Protein AF-A0A7S2I5G0-F1 (afdb_monomer_lite)

pLDDT: mean 90.02, std 8.04, range [58.09, 98.12]

Foldseek 3Di:
DDAAEAEAQAPVVLVVVCVVCVVVVNNVRYHYDNAAEDPAKDKAKWFDFPQAPPDIGSCVVVVVVVCVVDDPVVVVNRRPTDIGIHIYHHPQVVCVVVVHDD

Organism: NCBI:txid156173

InterPro domains:
  IPR029063 S-adenosyl-L-methionine-dependent methyltransferase superfamily [G3DSA:3.40.50.150] (1-98)
  IPR029063 S-adenosyl-L-methionine-dependent methyltransferase superfamily [SSF53335] (3-60)

Structure (mmCIF, N/CA/C/O backbone):
data_AF-A0A7S2I5G0-F1
#
_entry.id   AF-A0A7S2I5G0-F1
#
loop_
_atom_site.group_PDB
_atom_site.id
_atom_site.type_symbol
_atom_site.label_atom_id
_atom_site.label_alt_id
_atom_site.label_comp_id
_atom_site.label_asym_id
_atom_site.label_entity_id
_atom_site.label_seq_id
_atom_site.pdbx_PDB_ins_code
_atom_site.Cartn_x
_atom_site.Cartn_y
_atom_site.Cartn_z
_atom_site.occupancy
_atom_site.B_iso_or_equiv
_atom_site.auth_seq_id
_atom_site.auth_comp_id
_atom_site.auth_asym_id
_atom_site.auth_atom_id
_atom_site.pdbx_PDB_model_num
ATOM 1 N N . CYS A 1 1 ? -7.774 -6.642 24.836 1.00 58.84 1 CYS A N 1
ATOM 2 C CA . CYS A 1 1 ? -8.192 -7.187 23.530 1.00 58.84 1 CYS A CA 1
ATOM 3 C C . CYS A 1 1 ? -7.214 -6.638 22.500 1.00 58.84 1 CYS A C 1
ATOM 5 O O . CYS A 1 1 ? -7.042 -5.426 22.478 1.00 58.84 1 CYS A O 1
ATOM 7 N N . SER A 1 2 ? -6.498 -7.487 21.764 1.00 76.62 2 SER A N 1
ATOM 8 C CA . SER A 1 2 ? -5.483 -7.039 20.798 1.00 76.62 2 SER A CA 1
ATOM 9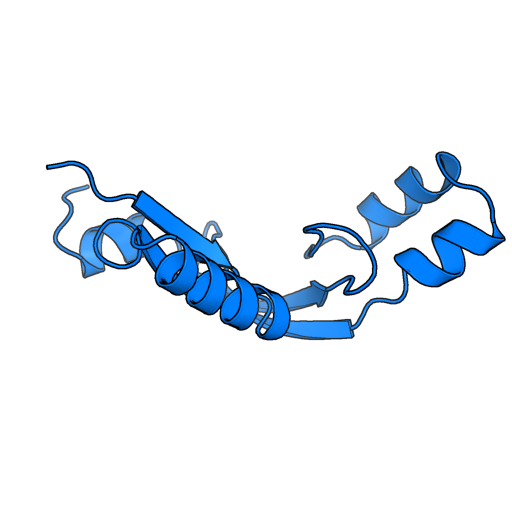 C C . SER A 1 2 ? -6.128 -6.890 19.421 1.00 76.62 2 SER A C 1
ATOM 11 O O . SER A 1 2 ? -6.824 -7.801 18.983 1.00 76.62 2 SER A O 1
ATOM 13 N N . GLN A 1 3 ? -5.910 -5.756 18.758 1.00 86.31 3 GLN A N 1
ATOM 14 C CA . GLN A 1 3 ? -6.436 -5.464 17.424 1.00 86.31 3 GLN A CA 1
ATOM 15 C C . GLN A 1 3 ? -5.294 -5.503 16.410 1.00 86.31 3 GLN A C 1
ATOM 17 O O . GLN A 1 3 ? -4.223 -4.955 16.668 1.00 86.31 3 GLN A O 1
ATOM 22 N N . ILE A 1 4 ? -5.507 -6.155 15.267 1.00 94.12 4 ILE A N 1
ATOM 23 C CA . ILE A 1 4 ? -4.514 -6.202 14.191 1.00 94.12 4 ILE A CA 1
ATOM 24 C C . ILE A 1 4 ? -4.792 -5.040 13.238 1.00 94.12 4 ILE A C 1
ATOM 26 O O . ILE A 1 4 ? -5.930 -4.833 12.821 1.00 94.12 4 ILE A O 1
ATOM 30 N N . MET A 1 5 ? -3.756 -4.285 12.879 1.00 95.44 5 MET A N 1
ATOM 31 C CA . MET A 1 5 ? -3.835 -3.213 11.887 1.00 95.44 5 MET A CA 1
ATOM 32 C C . MET A 1 5 ? -3.036 -3.615 10.652 1.00 95.44 5 MET A C 1
ATOM 34 O O . MET A 1 5 ? -1.877 -4.007 10.769 1.00 95.44 5 MET A O 1
ATOM 38 N N . SER A 1 6 ? -3.660 -3.530 9.482 1.00 96.12 6 SER A N 1
ATOM 39 C CA . SER A 1 6 ? -3.027 -3.818 8.197 1.00 96.12 6 SER A CA 1
ATOM 40 C C . SER A 1 6 ? -3.035 -2.556 7.344 1.00 96.12 6 SER A C 1
ATOM 42 O O . SER A 1 6 ? -4.070 -1.908 7.213 1.00 96.12 6 SER A O 1
ATOM 44 N N . PHE A 1 7 ? -1.877 -2.192 6.805 1.00 95.88 7 PHE A N 1
ATOM 45 C CA . PHE A 1 7 ? -1.675 -0.985 6.011 1.00 95.88 7 PHE A CA 1
ATOM 46 C C . PHE A 1 7 ? -1.349 -1.405 4.583 1.00 95.88 7 PHE A C 1
ATOM 48 O O . PHE A 1 7 ? -0.362 -2.106 4.369 1.00 95.88 7 PHE A O 1
ATOM 55 N N . GLU A 1 8 ? -2.178 -1.005 3.626 1.00 95.88 8 GLU A N 1
ATOM 56 C CA . GLU A 1 8 ? -1.995 -1.349 2.216 1.00 95.88 8 GLU A CA 1
ATOM 57 C C . GLU A 1 8 ? -2.391 -0.148 1.340 1.00 95.88 8 GLU A C 1
ATOM 59 O O . GLU A 1 8 ? -3.579 0.101 1.141 1.00 95.88 8 GLU A O 1
ATOM 64 N N . PRO A 1 9 ? -1.419 0.638 0.845 1.00 94.81 9 PRO A N 1
ATOM 65 C CA . PRO A 1 9 ? -1.687 1.844 0.067 1.00 94.81 9 PRO A CA 1
ATOM 66 C C . PRO A 1 9 ? -2.109 1.577 -1.385 1.00 94.81 9 PRO A C 1
ATOM 68 O O . PRO A 1 9 ? -2.642 2.485 -2.022 1.00 94.81 9 PRO A O 1
ATOM 71 N N . ALA A 1 10 ? -1.851 0.389 -1.948 1.00 93.00 10 ALA A N 1
ATOM 72 C CA . ALA A 1 10 ? -2.201 0.082 -3.332 1.00 93.00 10 ALA A CA 1
ATOM 73 C C . ALA A 1 10 ? -3.687 -0.301 -3.449 1.00 93.00 10 ALA A C 1
ATOM 75 O O . ALA A 1 10 ? -4.071 -1.346 -2.926 1.00 93.00 10 ALA A O 1
ATOM 76 N N . PRO A 1 11 ? -4.528 0.454 -4.192 1.00 92.38 11 PRO A N 1
ATOM 77 C CA . PRO A 1 11 ? -5.977 0.233 -4.209 1.00 92.38 11 PRO A CA 1
ATOM 78 C C . PRO A 1 11 ? -6.384 -1.189 -4.605 1.00 92.38 11 PRO A C 1
ATOM 80 O O . PRO A 1 11 ? -7.258 -1.780 -3.979 1.00 92.38 11 PRO A O 1
ATOM 83 N N . LEU A 1 12 ? -5.713 -1.770 -5.609 1.00 91.00 12 LEU A N 1
ATOM 84 C CA . LEU A 1 12 ? -6.004 -3.131 -6.063 1.00 91.00 12 LEU A CA 1
ATOM 85 C C . LEU A 1 12 ? -5.696 -4.168 -4.972 1.00 91.00 12 LEU A C 1
ATOM 87 O O . LEU A 1 12 ? -6.514 -5.047 -4.708 1.00 91.00 12 LEU A O 1
ATOM 91 N N . SER A 1 13 ? -4.531 -4.058 -4.328 1.00 92.06 13 SER A N 1
ATOM 92 C CA . SER A 1 13 ? -4.149 -4.940 -3.220 1.00 92.06 13 SER A CA 1
ATOM 93 C C . SER A 1 13 ? -5.041 -4.728 -1.998 1.00 92.06 13 SER A C 1
ATOM 95 O O . SER A 1 13 ? -5.407 -5.702 -1.348 1.00 92.06 13 SER A O 1
ATOM 97 N N . PHE A 1 14 ? -5.444 -3.487 -1.717 1.00 95.06 14 PHE A N 1
ATOM 98 C CA . PHE A 1 14 ? -6.335 -3.146 -0.613 1.00 95.06 14 PHE A CA 1
ATOM 99 C C . PHE A 1 14 ? -7.712 -3.794 -0.782 1.00 95.06 14 PHE A C 1
ATOM 101 O O . PHE A 1 14 ? -8.186 -4.476 0.123 1.00 95.06 14 PHE A O 1
ATOM 108 N N . SER A 1 15 ? -8.317 -3.692 -1.970 1.00 95.00 15 SER A N 1
ATOM 109 C CA . SER A 1 15 ? -9.596 -4.357 -2.251 1.00 95.00 15 SER A CA 1
ATOM 110 C C . SER A 1 15 ? -9.505 -5.883 -2.134 1.00 95.00 15 SER A C 1
ATOM 112 O O . SER A 1 15 ? -10.445 -6.532 -1.673 1.00 95.00 15 SER A O 1
ATOM 114 N N . LEU A 1 16 ? -8.371 -6.478 -2.525 1.00 94.44 16 LEU A N 1
ATOM 115 C CA . LEU A 1 16 ? -8.128 -7.910 -2.331 1.00 94.44 16 LEU A CA 1
ATOM 116 C C . LEU A 1 16 ? -7.965 -8.266 -0.850 1.00 94.44 16 LEU A C 1
ATOM 118 O O . LEU A 1 16 ? -8.500 -9.282 -0.415 1.00 94.44 16 LEU A O 1
ATOM 122 N N . LEU A 1 17 ? -7.261 -7.438 -0.075 1.00 95.38 17 LEU A N 1
ATOM 123 C CA . LEU A 1 17 ? -7.128 -7.594 1.371 1.00 95.38 17 LEU A CA 1
ATOM 124 C C . LEU A 1 17 ? -8.504 -7.581 2.044 1.00 95.38 17 LEU A C 1
ATOM 126 O O . LEU A 1 17 ? -8.819 -8.529 2.754 1.00 95.38 17 LEU A O 1
ATOM 130 N N . GLU A 1 18 ? -9.339 -6.572 1.789 1.00 97.25 18 GLU A N 1
ATOM 131 C CA . GLU A 1 18 ? -10.684 -6.477 2.375 1.00 97.25 18 GLU A CA 1
ATOM 132 C C . GLU A 1 18 ? -11.532 -7.709 2.060 1.00 97.25 18 GLU A C 1
ATOM 134 O O . GLU A 1 18 ? -12.107 -8.321 2.963 1.00 97.25 18 GLU A O 1
ATOM 139 N N . ARG A 1 19 ? -11.545 -8.131 0.791 1.00 97.62 19 ARG A N 1
ATOM 140 C CA . ARG A 1 19 ? -12.247 -9.348 0.380 1.00 97.62 19 ARG A CA 1
ATOM 141 C C . ARG A 1 19 ? -11.726 -10.577 1.123 1.00 97.62 19 ARG A C 1
ATOM 143 O O . ARG A 1 19 ? -12.525 -11.346 1.644 1.00 97.62 19 ARG A O 1
ATOM 150 N N . ASN A 1 20 ? -10.410 -10.749 1.209 1.00 96.94 20 ASN A N 1
ATOM 151 C CA . ASN A 1 20 ? -9.813 -11.890 1.898 1.00 96.94 20 ASN A CA 1
ATOM 152 C C . ASN A 1 20 ? -10.163 -11.895 3.394 1.00 96.94 20 ASN A C 1
ATOM 154 O O . ASN A 1 20 ? -10.453 -12.952 3.945 1.00 96.94 20 ASN A O 1
ATOM 158 N N . LEU A 1 21 ? -10.171 -10.737 4.059 1.00 97.25 21 LEU A N 1
ATOM 159 C CA . LEU A 1 21 ? -10.555 -10.639 5.471 1.00 97.25 21 LEU A CA 1
ATOM 160 C C . LEU A 1 21 ? -12.017 -11.050 5.699 1.00 97.25 21 LEU A C 1
ATOM 162 O O . LEU A 1 21 ? -12.310 -11.734 6.684 1.00 97.25 21 LEU A O 1
ATOM 166 N N . CYS A 1 22 ? -12.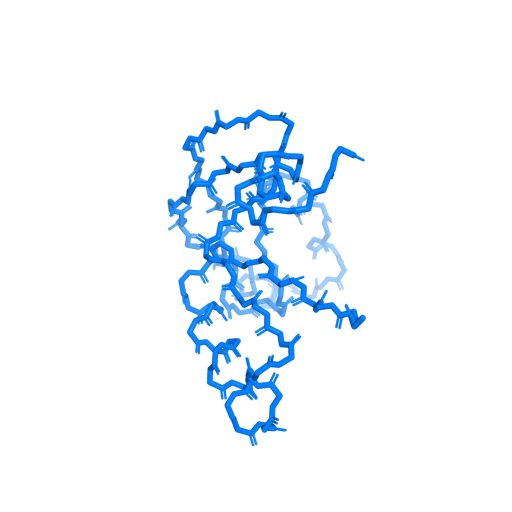913 -10.665 4.786 1.00 97.00 22 CYS A N 1
ATOM 167 C CA . CYS A 1 22 ? -14.315 -11.081 4.794 1.00 97.00 22 CYS A CA 1
ATOM 168 C C . CYS A 1 22 ? -14.462 -12.585 4.530 1.00 97.00 22 CYS A C 1
ATOM 170 O O . CYS A 1 22 ? -15.079 -13.282 5.334 1.00 97.00 22 CYS A O 1
ATOM 172 N N . ASP A 1 23 ? -13.844 -13.094 3.462 1.00 98.12 23 ASP A N 1
ATOM 173 C CA . ASP A 1 23 ? -13.929 -14.502 3.051 1.00 98.12 23 ASP A CA 1
ATOM 174 C C . ASP A 1 23 ? -13.373 -15.452 4.133 1.00 98.12 23 ASP A C 1
ATOM 176 O O . ASP A 1 23 ? -13.820 -16.591 4.252 1.00 98.12 23 ASP A O 1
ATOM 180 N N . GLN A 1 24 ? -12.419 -14.988 4.950 1.00 97.12 24 GLN A N 1
ATOM 181 C CA . GLN A 1 24 ? -11.844 -15.748 6.069 1.00 97.12 24 GLN A CA 1
ATOM 182 C C . GLN A 1 24 ? -12.547 -15.513 7.420 1.00 97.12 24 GLN A C 1
ATOM 184 O O . GLN A 1 24 ? -12.142 -16.097 8.425 1.00 97.12 24 GLN A O 1
ATOM 189 N N . GLY A 1 25 ? -13.575 -14.659 7.485 1.00 96.00 25 GLY A N 1
ATOM 190 C CA . GLY A 1 25 ? -14.322 -14.388 8.720 1.00 96.00 25 GLY A CA 1
ATOM 191 C C . GLY A 1 25 ? -13.516 -13.666 9.809 1.00 96.00 25 GLY A C 1
ATOM 192 O O . GLY A 1 25 ? -13.805 -13.815 10.995 1.00 96.00 25 GLY A O 1
ATOM 193 N N . VAL A 1 26 ? -12.487 -12.897 9.433 1.00 95.56 26 VAL A N 1
ATOM 194 C CA . VAL A 1 26 ? -11.596 -12.179 10.372 1.00 95.56 26 VAL A CA 1
ATOM 195 C C . VAL A 1 26 ? -11.693 -10.655 10.268 1.00 95.56 26 VAL A C 1
ATOM 197 O O . VAL A 1 26 ? -10.952 -9.951 10.957 1.00 95.56 26 VAL A O 1
ATOM 200 N N . ALA A 1 27 ? -12.616 -10.135 9.456 1.00 93.62 27 ALA A N 1
ATOM 201 C CA . ALA A 1 27 ? -12.816 -8.699 9.240 1.00 93.62 27 ALA A CA 1
ATOM 202 C C . ALA A 1 27 ? -13.066 -7.899 10.536 1.00 93.62 27 ALA A C 1
ATOM 204 O O . ALA A 1 27 ? -12.669 -6.745 10.632 1.00 93.62 27 ALA A O 1
ATOM 205 N N . GLU A 1 28 ? -13.642 -8.511 11.575 1.00 92.50 28 GLU A N 1
ATOM 206 C CA . GLU A 1 28 ? -13.858 -7.844 12.872 1.00 92.50 28 GLU A CA 1
ATOM 207 C C . GLU A 1 28 ? -12.580 -7.718 13.722 1.00 92.50 28 GLU A C 1
ATOM 209 O O . GLU A 1 28 ? -12.514 -6.907 14.645 1.00 92.50 28 GLU A O 1
ATOM 214 N N . ARG A 1 29 ? -11.548 -8.525 13.437 1.00 93.00 29 ARG A N 1
ATOM 215 C CA . ARG A 1 29 ? -10.287 -8.562 14.203 1.00 93.00 29 ARG A CA 1
ATOM 216 C C . ARG A 1 29 ? -9.164 -7.761 13.553 1.00 93.00 29 ARG A C 1
ATOM 218 O O . ARG A 1 29 ? -8.199 -7.399 14.234 1.00 93.00 29 ARG A O 1
ATOM 225 N N . VAL A 1 30 ? -9.274 -7.518 12.248 1.00 95.50 30 VAL A N 1
ATOM 226 C CA . VAL A 1 30 ? -8.264 -6.839 11.438 1.00 95.50 30 VAL A CA 1
ATOM 227 C C . VAL A 1 30 ? -8.847 -5.553 10.886 1.00 95.50 30 VAL A C 1
ATOM 229 O O . VAL A 1 30 ? -9.835 -5.578 10.164 1.00 95.50 30 VAL A O 1
ATOM 232 N N . VAL A 1 31 ? -8.188 -4.432 11.157 1.00 94.88 31 VAL A N 1
ATOM 233 C CA . VAL A 1 31 ? -8.537 -3.168 10.519 1.00 94.88 31 VAL A CA 1
ATOM 234 C C . VAL A 1 31 ? -7.583 -2.882 9.377 1.00 94.88 31 VAL A C 1
ATOM 236 O O . VAL A 1 31 ? -6.413 -2.572 9.609 1.00 94.88 31 VAL A O 1
ATOM 239 N N . ALA A 1 32 ? -8.103 -2.966 8.157 1.00 96.62 32 ALA A N 1
ATOM 240 C CA . ALA A 1 32 ? -7.401 -2.552 6.954 1.00 96.62 32 ALA A CA 1
ATOM 241 C C . ALA A 1 32 ? -7.442 -1.019 6.813 1.00 96.62 32 ALA A C 1
ATOM 243 O O . ALA A 1 32 ? -8.478 -0.388 7.024 1.00 96.62 32 ALA A O 1
ATOM 244 N N . LEU A 1 33 ? -6.301 -0.415 6.486 1.00 97.00 33 LEU A N 1
ATOM 245 C CA . LEU A 1 33 ? -6.130 1.017 6.262 1.00 97.00 33 LEU A CA 1
ATOM 246 C C . LEU A 1 33 ? -5.481 1.267 4.887 1.00 97.00 33 LEU A C 1
ATOM 248 O O . LEU A 1 33 ? -4.379 0.760 4.655 1.00 97.00 33 LEU A O 1
ATOM 252 N N . PRO A 1 34 ? -6.112 2.057 3.994 1.00 96.44 34 PRO A N 1
ATOM 253 C CA . PRO A 1 34 ? -5.620 2.298 2.637 1.00 96.44 34 PRO A CA 1
ATOM 254 C C . PRO A 1 34 ? -4.567 3.418 2.604 1.00 96.44 34 PRO A C 1
ATOM 256 O O . PRO A 1 34 ? -4.735 4.435 1.933 1.00 96.44 34 PRO A O 1
ATOM 259 N N . LEU A 1 35 ? -3.504 3.277 3.397 1.00 96.31 35 LEU A N 1
ATOM 260 C CA . LEU A 1 35 ? -2.437 4.271 3.529 1.00 96.31 35 LEU A CA 1
ATOM 261 C C . LEU A 1 35 ? -1.078 3.605 3.734 1.00 96.31 35 LEU A C 1
ATOM 263 O O . LEU A 1 35 ? -0.992 2.462 4.185 1.00 96.31 35 LEU A O 1
ATOM 267 N N . ALA A 1 36 ? -0.014 4.340 3.427 1.00 95.38 36 ALA A N 1
ATOM 268 C CA . ALA A 1 36 ? 1.358 3.945 3.716 1.00 95.38 36 ALA A CA 1
ATOM 269 C C . ALA A 1 36 ? 1.814 4.503 5.072 1.00 95.38 36 ALA A C 1
ATOM 271 O O . ALA A 1 36 ? 1.318 5.528 5.540 1.00 95.38 36 ALA A O 1
ATOM 272 N N . LEU A 1 37 ? 2.801 3.854 5.690 1.00 95.44 37 LEU A N 1
ATOM 273 C CA . LEU A 1 37 ? 3.445 4.367 6.897 1.00 95.44 37 LEU A CA 1
ATOM 274 C C . LEU A 1 37 ? 4.759 5.070 6.562 1.00 95.44 37 LEU A C 1
ATOM 276 O O . LEU A 1 37 ? 5.555 4.575 5.767 1.00 95.44 37 LEU A O 1
ATOM 280 N N . GLY A 1 38 ? 4.998 6.204 7.213 1.00 94.81 38 GLY A N 1
ATOM 281 C CA . GLY A 1 38 ? 6.227 6.978 7.081 1.00 94.81 38 GLY A CA 1
ATOM 282 C C . GLY A 1 38 ? 6.534 7.801 8.327 1.00 94.81 38 GLY A C 1
ATOM 283 O O . GLY A 1 38 ? 5.799 7.784 9.312 1.00 94.81 38 GLY A O 1
ATOM 284 N N . GLN A 1 39 ? 7.651 8.525 8.305 1.00 94.81 39 GLN A N 1
ATOM 285 C CA . GLN A 1 39 ? 8.070 9.350 9.442 1.00 94.81 39 GLN A CA 1
ATOM 286 C C . GLN A 1 39 ? 7.189 10.598 9.622 1.00 94.81 39 GLN A C 1
ATOM 288 O O . GLN A 1 39 ? 6.969 11.040 10.749 1.00 94.81 39 GLN A O 1
ATOM 293 N N . ALA A 1 40 ? 6.677 11.153 8.524 1.00 93.00 40 ALA A N 1
ATOM 294 C CA . ALA A 1 40 ? 5.841 12.345 8.506 1.00 93.00 40 ALA A CA 1
ATOM 295 C C . ALA A 1 40 ? 4.688 12.171 7.515 1.00 93.00 40 ALA A C 1
ATOM 297 O O . ALA A 1 40 ? 4.798 11.398 6.561 1.00 93.00 40 ALA A O 1
ATOM 298 N N . ALA A 1 41 ? 3.598 12.901 7.751 1.00 96.38 41 ALA A N 1
ATOM 299 C CA . ALA A 1 41 ? 2.447 12.885 6.866 1.00 96.38 41 ALA A CA 1
ATOM 300 C C . ALA A 1 41 ? 2.792 13.538 5.522 1.00 96.38 41 ALA A C 1
ATOM 302 O O . ALA A 1 41 ? 3.326 14.651 5.485 1.00 96.38 41 ALA A O 1
ATOM 303 N N . CYS A 1 42 ? 2.488 12.857 4.421 1.00 96.88 42 CYS A N 1
ATOM 304 C CA . CYS A 1 42 ? 2.655 13.406 3.080 1.00 96.88 42 CYS A CA 1
ATOM 305 C C . CYS A 1 42 ? 1.774 12.687 2.054 1.00 96.88 42 CYS A C 1
ATOM 307 O O . CYS A 1 42 ? 1.223 11.616 2.306 1.00 96.88 42 CYS A O 1
ATOM 309 N N . ALA A 1 43 ? 1.652 13.287 0.872 1.00 96.81 43 ALA A N 1
ATOM 310 C CA . ALA A 1 43 ? 1.209 12.576 -0.317 1.00 96.81 43 ALA A CA 1
ATOM 311 C C . ALA A 1 43 ? 2.435 11.978 -1.013 1.00 96.81 43 ALA A C 1
ATOM 313 O O . ALA A 1 43 ? 3.456 12.654 -1.161 1.00 96.81 43 ALA A O 1
ATOM 314 N N . ALA A 1 44 ? 2.327 10.731 -1.459 1.00 95.62 44 ALA A N 1
ATOM 315 C CA . ALA A 1 44 ? 3.401 10.045 -2.159 1.00 95.62 44 ALA A CA 1
ATOM 316 C C . ALA A 1 44 ? 2.883 9.316 -3.401 1.00 95.62 44 ALA A C 1
ATOM 318 O O . ALA A 1 44 ? 1.683 9.079 -3.559 1.00 95.62 44 ALA A O 1
ATOM 319 N N . THR A 1 45 ? 3.812 8.968 -4.291 1.00 95.81 45 THR A N 1
ATOM 320 C CA . THR A 1 45 ? 3.540 8.097 -5.435 1.00 95.81 45 THR A CA 1
ATOM 321 C C . THR A 1 45 ? 4.413 6.857 -5.327 1.00 95.81 45 THR A C 1
ATOM 323 O O . THR A 1 45 ? 5.635 6.949 -5.390 1.00 95.81 45 THR A O 1
ATOM 326 N N . LEU A 1 46 ? 3.779 5.704 -5.150 1.00 93.31 46 LEU A N 1
ATOM 327 C CA . LEU A 1 46 ? 4.425 4.399 -5.095 1.00 93.31 46 LEU A CA 1
ATOM 328 C C . LEU A 1 46 ? 4.494 3.782 -6.491 1.00 93.31 46 LEU A C 1
ATOM 330 O O . LEU A 1 46 ? 3.574 3.926 -7.296 1.00 93.31 46 LEU A O 1
ATOM 334 N N . SER A 1 47 ? 5.548 3.011 -6.742 1.00 93.75 47 SER A N 1
ATOM 335 C CA . SER A 1 47 ? 5.580 2.043 -7.837 1.00 93.75 47 SER A CA 1
ATOM 336 C C . SER A 1 47 ? 4.923 0.749 -7.368 1.00 93.75 47 SER A C 1
ATOM 338 O O . SER A 1 47 ? 5.492 0.051 -6.530 1.00 93.75 47 SER A O 1
ATOM 340 N N . TYR A 1 48 ? 3.736 0.431 -7.886 1.00 92.19 48 TYR A N 1
ATOM 341 C CA . TYR A 1 48 ? 3.014 -0.808 -7.596 1.00 92.19 48 TYR A CA 1
ATOM 342 C C . TYR A 1 48 ? 3.237 -1.842 -8.697 1.00 92.19 48 TYR A C 1
ATOM 344 O O . TYR A 1 48 ? 3.030 -1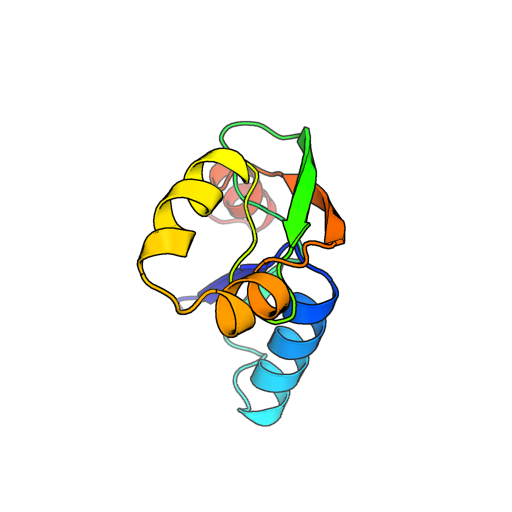.548 -9.871 1.00 92.19 48 TYR A O 1
ATOM 352 N N . TYR A 1 49 ? 3.623 -3.062 -8.329 1.00 90.69 49 TYR A N 1
ATOM 353 C CA . TYR A 1 49 ? 3.925 -4.133 -9.275 1.00 90.69 49 TYR A CA 1
ATOM 354 C C . TYR A 1 49 ? 2.823 -5.205 -9.242 1.00 90.69 49 TYR A C 1
ATOM 356 O O . TYR A 1 49 ? 2.952 -6.185 -8.511 1.00 90.69 49 TYR A O 1
ATOM 364 N N . PRO A 1 50 ? 1.747 -5.089 -10.044 1.00 87.88 50 PRO A N 1
ATOM 365 C CA . PRO A 1 50 ? 0.585 -5.988 -9.973 1.00 87.88 50 PRO A CA 1
ATOM 366 C C . PRO A 1 50 ? 0.905 -7.454 -10.294 1.00 87.88 50 PRO A C 1
ATOM 368 O O . PRO A 1 50 ? 0.160 -8.361 -9.931 1.00 87.88 50 PRO A O 1
ATOM 371 N N . HIS A 1 51 ? 2.005 -7.706 -11.002 1.00 88.00 51 HIS A N 1
ATOM 372 C CA . HIS A 1 51 ? 2.451 -9.052 -11.368 1.00 88.00 51 HIS A CA 1
ATOM 373 C C . HIS A 1 51 ? 3.550 -9.592 -10.451 1.00 88.00 51 HIS A C 1
ATOM 375 O O . HIS A 1 51 ? 4.053 -10.695 -10.679 1.00 88.00 51 HIS A O 1
ATOM 381 N N . MET A 1 52 ? 3.926 -8.830 -9.425 1.00 84.75 52 MET A N 1
ATOM 382 C CA . MET A 1 52 ? 4.894 -9.231 -8.421 1.00 84.75 52 MET A CA 1
ATOM 383 C C . MET A 1 52 ? 4.176 -9.388 -7.075 1.00 84.75 52 MET A C 1
ATOM 385 O O . MET A 1 52 ? 3.516 -8.453 -6.628 1.00 84.75 52 MET A O 1
ATOM 389 N N . PRO A 1 53 ? 4.286 -10.544 -6.402 1.00 73.62 53 PRO A N 1
ATOM 390 C CA . PRO A 1 53 ? 3.578 -10.772 -5.145 1.00 73.62 53 PRO A CA 1
ATOM 391 C C . PRO A 1 53 ? 3.919 -9.707 -4.098 1.00 73.62 53 PRO A C 1
ATOM 393 O O . PRO A 1 53 ? 5.085 -9.579 -3.740 1.00 73.62 53 PRO A O 1
ATOM 396 N N . GLY A 1 54 ? 2.922 -8.952 -3.625 1.00 65.88 54 GLY A N 1
ATOM 397 C CA . GLY A 1 54 ? 3.039 -8.061 -2.463 1.00 65.88 54 GLY A CA 1
ATOM 398 C C . GLY A 1 54 ? 4.107 -6.967 -2.564 1.00 65.88 54 GLY A C 1
ATOM 399 O O . GLY A 1 54 ? 4.714 -6.630 -1.555 1.00 65.88 54 GLY A O 1
ATOM 400 N N . ASN A 1 55 ? 4.394 -6.450 -3.763 1.00 79.69 55 ASN A N 1
ATOM 401 C CA . ASN A 1 55 ? 5.461 -5.472 -3.947 1.00 79.69 55 ASN A CA 1
ATOM 402 C C . ASN A 1 55 ? 4.932 -4.123 -4.449 1.00 79.69 55 ASN A C 1
ATOM 404 O O . ASN A 1 55 ? 4.510 -3.976 -5.596 1.00 79.69 55 ASN A O 1
ATOM 408 N N . SER A 1 56 ? 5.043 -3.119 -3.587 1.00 85.88 56 SER A N 1
ATOM 409 C CA . SER A 1 56 ? 5.034 -1.700 -3.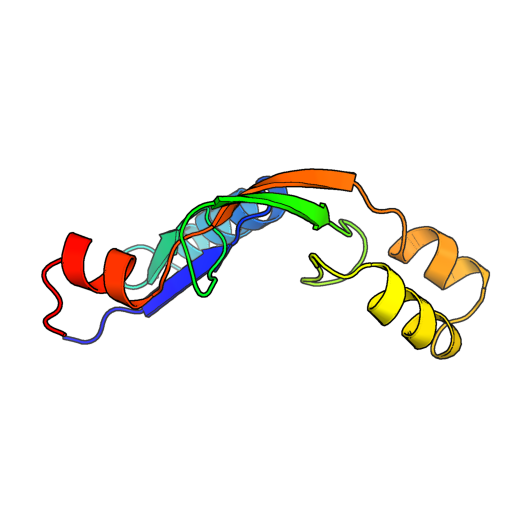938 1.00 85.88 56 SER A CA 1
ATOM 410 C C . SER A 1 56 ? 6.193 -1.004 -3.231 1.00 85.88 56 SER A C 1
ATOM 412 O O . SER A 1 56 ? 6.540 -1.396 -2.120 1.00 85.88 56 SER A O 1
ATOM 414 N N . THR A 1 57 ? 6.804 0.009 -3.844 1.00 88.50 57 THR A N 1
ATOM 415 C CA . THR A 1 57 ? 7.919 0.745 -3.221 1.00 88.50 57 THR A CA 1
ATOM 416 C C . THR A 1 57 ? 7.940 2.219 -3.619 1.00 88.50 57 THR A C 1
ATOM 418 O O . THR A 1 57 ? 7.472 2.577 -4.702 1.00 88.50 57 THR A O 1
ATOM 421 N N . LEU A 1 58 ? 8.504 3.061 -2.747 1.00 88.50 58 LEU A N 1
ATOM 422 C CA . LEU A 1 58 ? 8.909 4.438 -3.063 1.00 88.50 58 LEU A CA 1
ATOM 423 C C . LEU A 1 58 ? 10.276 4.501 -3.765 1.00 88.50 58 LEU A C 1
ATOM 425 O O . LEU A 1 58 ? 10.598 5.530 -4.345 1.00 88.50 58 LEU A O 1
ATOM 429 N N . TYR A 1 59 ? 11.037 3.404 -3.739 1.00 88.06 59 TYR A N 1
ATOM 430 C CA . TYR A 1 59 ? 12.417 3.298 -4.223 1.00 88.06 59 TYR A CA 1
ATOM 431 C C . TYR A 1 59 ? 12.517 2.232 -5.332 1.00 88.06 59 TYR A C 1
ATOM 433 O O . TYR A 1 59 ? 13.016 1.122 -5.111 1.00 88.06 59 TYR A O 1
ATOM 441 N N . PRO A 1 60 ? 11.934 2.472 -6.523 1.00 87.12 60 PRO A N 1
ATOM 442 C CA . PRO A 1 60 ? 11.955 1.505 -7.624 1.00 87.12 60 PRO A CA 1
ATOM 443 C C . PRO A 1 60 ? 13.372 1.177 -8.117 1.00 87.12 60 PRO A C 1
ATOM 445 O O . PRO A 1 60 ? 13.605 0.081 -8.621 1.00 87.12 60 PRO A O 1
ATOM 448 N N . GLU A 1 61 ? 14.326 2.087 -7.958 1.00 86.75 61 GLU A N 1
ATOM 449 C CA . GLU A 1 61 ? 15.730 1.897 -8.312 1.00 86.75 61 GLU A CA 1
ATOM 450 C C . GLU A 1 61 ? 16.409 0.799 -7.489 1.00 86.75 61 GLU A C 1
ATOM 452 O O . GLU A 1 61 ? 17.150 -0.006 -8.052 1.00 86.75 61 GLU A O 1
ATOM 457 N N . GLU A 1 62 ? 16.093 0.694 -6.197 1.00 84.25 62 GLU A N 1
ATOM 458 C CA . GLU A 1 62 ? 16.608 -0.371 -5.329 1.00 84.25 62 GLU A CA 1
ATOM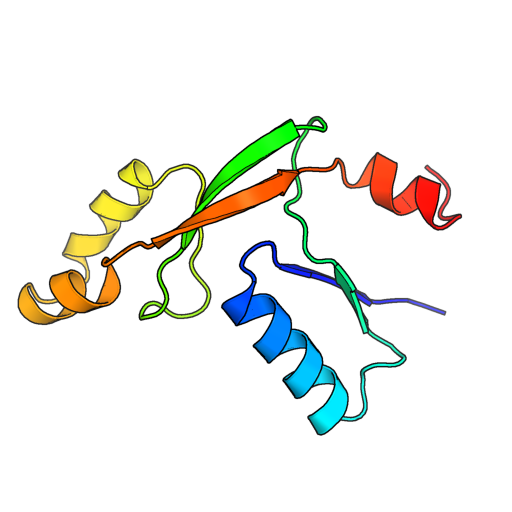 459 C C . GLU A 1 62 ? 16.087 -1.739 -5.794 1.00 84.25 62 GLU A C 1
ATOM 461 O O . GLU A 1 62 ? 16.834 -2.712 -5.891 1.00 84.25 62 GLU A O 1
ATOM 466 N N . LYS A 1 63 ? 14.817 -1.783 -6.214 1.00 77.38 63 LYS A N 1
ATOM 467 C CA . LYS A 1 63 ? 14.157 -2.964 -6.791 1.00 77.38 63 LYS A CA 1
ATOM 468 C C . LYS A 1 63 ? 14.800 -3.440 -8.094 1.00 77.38 63 LYS A C 1
ATOM 470 O O . LYS A 1 63 ? 14.770 -4.634 -8.387 1.00 77.38 63 LYS A O 1
ATOM 475 N N . LEU A 1 64 ? 15.359 -2.540 -8.904 1.00 78.00 64 LEU A N 1
ATOM 476 C CA . LEU A 1 64 ? 15.953 -2.914 -10.191 1.00 78.00 64 LEU A CA 1
ATOM 477 C C . LEU A 1 64 ? 17.201 -3.788 -10.031 1.00 78.00 64 LEU A C 1
ATOM 479 O O . LEU A 1 64 ? 17.498 -4.554 -10.948 1.00 78.00 64 LEU A O 1
ATOM 483 N N . ALA A 1 65 ? 17.908 -3.718 -8.900 1.00 79.50 65 ALA A N 1
ATOM 484 C CA . ALA A 1 65 ? 19.044 -4.597 -8.625 1.00 79.50 65 ALA A CA 1
ATOM 485 C C . ALA A 1 65 ? 18.608 -6.071 -8.491 1.00 79.50 65 ALA A C 1
ATOM 487 O O . ALA A 1 65 ? 19.280 -6.968 -9.006 1.00 79.50 65 ALA A O 1
ATOM 488 N N . ASP A 1 66 ? 17.426 -6.315 -7.915 1.00 78.88 66 ASP A N 1
ATOM 489 C CA . ASP A 1 66 ? 16.881 -7.660 -7.682 1.00 78.88 66 ASP A CA 1
ATOM 490 C C . ASP A 1 66 ? 16.524 -8.407 -8.976 1.00 78.88 66 ASP A C 1
ATOM 492 O O . ASP A 1 66 ? 16.361 -9.631 -8.973 1.00 78.88 66 ASP A O 1
ATOM 496 N N . ARG A 1 67 ? 16.409 -7.707 -10.115 1.00 78.38 67 ARG A N 1
ATOM 497 C CA . ARG A 1 67 ? 16.022 -8.321 -11.400 1.00 78.38 67 ARG A CA 1
ATOM 498 C C . ARG A 1 67 ? 16.980 -9.428 -11.842 1.00 78.38 67 ARG A C 1
ATOM 500 O O . ARG A 1 67 ? 16.567 -10.333 -12.561 1.00 78.38 67 ARG A O 1
ATOM 507 N N . LEU A 1 68 ? 18.239 -9.369 -11.398 1.00 81.44 68 LEU A N 1
ATOM 508 C CA . LEU A 1 68 ? 19.272 -10.356 -11.724 1.00 81.44 68 LEU A CA 1
ATOM 509 C C . LEU A 1 68 ? 18.956 -11.753 -11.165 1.00 81.44 68 LEU A C 1
ATOM 511 O O . LEU A 1 68 ? 19.484 -12.739 -11.669 1.00 81.44 68 LEU A O 1
ATOM 515 N N . ALA A 1 69 ? 18.062 -11.858 -10.176 1.00 85.19 69 ALA A N 1
ATOM 516 C CA . ALA A 1 69 ? 17.592 -13.137 -9.646 1.00 85.19 69 ALA A CA 1
ATOM 517 C C . ALA A 1 69 ? 16.587 -13.859 -10.571 1.00 85.19 69 ALA A C 1
ATOM 519 O O . ALA A 1 69 ? 16.190 -14.994 -10.297 1.00 85.19 69 ALA A O 1
ATOM 520 N N . PHE A 1 70 ? 16.149 -13.224 -11.663 1.00 83.75 70 PHE A N 1
ATOM 521 C CA . PHE A 1 70 ? 15.119 -13.739 -12.561 1.00 83.75 70 PHE A CA 1
ATOM 522 C C . PHE A 1 70 ? 15.627 -13.874 -14.000 1.00 83.75 70 PHE A C 1
ATOM 524 O O . PHE A 1 70 ? 16.496 -13.136 -14.459 1.00 83.75 70 PHE A O 1
ATOM 531 N N . ARG A 1 71 ? 15.016 -14.792 -14.760 1.00 87.62 71 ARG A N 1
ATOM 532 C CA . ARG A 1 71 ? 15.181 -14.831 -16.220 1.00 87.62 71 ARG A CA 1
ATOM 533 C C . ARG A 1 71 ? 14.659 -13.541 -16.863 1.00 87.62 71 ARG A C 1
ATOM 535 O O . ARG A 1 71 ? 13.695 -12.957 -16.366 1.00 87.62 71 ARG A O 1
ATOM 542 N N . ALA A 1 72 ? 15.260 -13.156 -17.992 1.00 84.62 72 ALA A N 1
ATOM 543 C CA . ALA A 1 72 ? 14.965 -11.915 -18.711 1.00 84.62 72 ALA A CA 1
ATOM 544 C C . ALA A 1 72 ? 13.466 -11.719 -19.019 1.00 84.62 72 ALA A C 1
ATOM 546 O O . ALA A 1 72 ? 12.857 -10.729 -18.623 1.00 84.62 72 ALA A O 1
ATOM 547 N N . ASP A 1 73 ? 12.854 -12.731 -19.630 1.00 86.31 73 ASP A N 1
ATOM 548 C CA . ASP A 1 73 ? 11.431 -12.778 -19.983 1.00 86.31 73 ASP A CA 1
ATOM 549 C C . ASP A 1 73 ? 10.497 -12.664 -18.769 1.00 86.31 73 ASP A C 1
ATOM 551 O O . ASP A 1 73 ? 9.409 -12.085 -18.830 1.00 86.31 73 ASP A O 1
ATOM 555 N N . ARG A 1 74 ? 10.923 -13.223 -17.636 1.00 85.88 74 ARG A N 1
ATOM 556 C CA . ARG A 1 74 ? 10.133 -13.248 -16.410 1.00 85.88 74 ARG A CA 1
ATOM 557 C C . ARG A 1 74 ? 10.119 -11.888 -15.718 1.00 85.88 74 ARG A C 1
ATOM 559 O O . ARG A 1 74 ? 9.054 -11.453 -15.275 1.00 85.88 74 ARG A O 1
ATOM 566 N N . TRP A 1 75 ? 11.263 -11.212 -15.617 1.00 84.62 75 TRP A N 1
ATOM 567 C CA . TRP A 1 75 ? 11.313 -9.928 -14.917 1.00 84.62 75 TRP A CA 1
ATOM 568 C C . TRP A 1 75 ? 10.650 -8.808 -15.725 1.00 84.62 75 TRP A C 1
ATOM 570 O O . TRP A 1 75 ? 9.946 -8.001 -15.126 1.00 84.62 75 TRP A O 1
ATOM 580 N N . GLU A 1 76 ? 10.738 -8.807 -17.062 1.00 84.00 76 GLU A N 1
ATOM 581 C CA . GLU A 1 76 ? 10.016 -7.833 -17.900 1.00 84.00 76 GLU A CA 1
ATOM 582 C C . GLU A 1 76 ? 8.508 -7.833 -17.641 1.00 84.00 76 GLU A C 1
ATOM 584 O O . GLU A 1 76 ? 7.861 -6.793 -17.723 1.00 84.00 76 GLU A O 1
ATOM 589 N N . LYS A 1 77 ? 7.924 -8.992 -17.319 1.00 85.50 77 LYS A N 1
ATOM 590 C CA . LYS A 1 77 ? 6.510 -9.091 -16.945 1.00 85.50 77 LYS A CA 1
ATOM 591 C C . LYS A 1 77 ? 6.265 -8.654 -15.500 1.00 85.50 77 LYS A C 1
ATOM 593 O O . LYS A 1 77 ? 5.287 -7.960 -15.237 1.00 85.50 77 LYS A O 1
ATOM 598 N N . MET A 1 78 ? 7.120 -9.076 -14.569 1.00 86.44 78 MET A N 1
ATOM 599 C CA . MET A 1 78 ? 6.936 -8.832 -13.133 1.00 86.44 78 MET A CA 1
ATOM 600 C C . MET A 1 78 ? 7.181 -7.372 -12.728 1.00 86.44 78 MET A C 1
ATOM 602 O O . MET A 1 78 ? 6.500 -6.875 -11.838 1.00 86.44 78 MET A O 1
ATOM 606 N N . PHE A 1 79 ? 8.114 -6.680 -13.385 1.00 86.75 79 PHE A N 1
ATOM 607 C CA . PHE A 1 79 ? 8.529 -5.313 -13.047 1.00 86.75 79 PHE A CA 1
ATOM 608 C C . PHE A 1 79 ? 7.755 -4.222 -13.811 1.00 86.75 79 PHE A C 1
ATOM 610 O O . PHE A 1 79 ? 8.140 -3.054 -13.784 1.00 86.75 79 PHE A O 1
ATOM 617 N N . LYS A 1 80 ? 6.637 -4.567 -14.468 1.00 88.50 80 LYS A N 1
ATOM 618 C CA . LYS A 1 80 ? 5.708 -3.573 -15.031 1.00 88.50 80 LYS A CA 1
ATOM 619 C C . LYS A 1 80 ? 4.973 -2.860 -13.903 1.00 88.50 80 LYS A C 1
ATOM 621 O O . LYS A 1 80 ? 3.940 -3.339 -13.442 1.00 88.50 80 LYS A O 1
ATOM 626 N N . ALA A 1 81 ? 5.540 -1.747 -13.452 1.00 91.12 81 ALA A N 1
ATOM 627 C CA . ALA A 1 81 ? 4.958 -0.923 -12.407 1.00 91.12 81 ALA A CA 1
ATOM 628 C C . ALA A 1 81 ? 3.794 -0.069 -12.927 1.00 91.12 81 ALA A C 1
ATOM 630 O O . ALA A 1 81 ? 3.784 0.373 -14.076 1.00 91.12 81 ALA A O 1
ATOM 631 N N . VAL A 1 82 ? 2.853 0.215 -12.034 1.00 92.25 82 VAL A N 1
ATOM 632 C CA . VAL A 1 82 ? 1.809 1.228 -12.187 1.00 92.25 82 VAL A CA 1
ATOM 633 C C . VAL A 1 82 ? 2.008 2.262 -11.074 1.00 92.25 82 VAL A C 1
ATOM 635 O O . VAL A 1 82 ? 2.210 1.860 -9.923 1.00 92.25 82 VAL A O 1
ATOM 638 N N . PRO A 1 83 ? 1.980 3.574 -11.370 1.00 94.69 83 PRO A N 1
ATOM 639 C CA . PRO A 1 83 ? 2.041 4.589 -10.328 1.00 94.69 83 PRO A CA 1
ATOM 640 C C . PRO A 1 83 ? 0.759 4.557 -9.492 1.00 94.69 83 PRO A C 1
ATOM 642 O O . PRO A 1 83 ? -0.349 4.523 -10.028 1.00 94.69 83 PRO A O 1
ATOM 645 N N . VAL A 1 84 ? 0.911 4.592 -8.173 1.00 94.44 84 VAL A N 1
ATOM 646 C CA . VAL A 1 84 ? -0.194 4.679 -7.217 1.00 94.44 84 VAL A CA 1
ATOM 647 C C . VAL A 1 84 ? 0.012 5.904 -6.347 1.00 94.44 84 VAL A C 1
ATOM 649 O O . VAL A 1 84 ? 1.017 6.001 -5.648 1.00 94.44 84 VAL A O 1
ATOM 652 N N . HIS A 1 85 ? -0.955 6.815 -6.355 1.00 95.88 85 HIS A N 1
ATOM 653 C CA . HIS A 1 85 ? -0.998 7.915 -5.399 1.00 95.88 85 HIS A CA 1
ATOM 654 C C . HIS A 1 85 ? -1.584 7.427 -4.077 1.00 95.88 85 HIS A C 1
ATOM 656 O O . HIS A 1 85 ? -2.644 6.802 -4.063 1.00 95.88 85 HIS A O 1
ATOM 662 N N . CYS A 1 86 ? -0.909 7.726 -2.973 1.00 95.31 86 CYS A N 1
ATOM 663 C CA . CYS A 1 86 ? -1.356 7.339 -1.642 1.00 95.31 86 CYS A CA 1
ATOM 664 C C . CYS A 1 86 ? -1.068 8.431 -0.611 1.00 95.31 86 CYS A C 1
ATOM 666 O O . CYS A 1 86 ? -0.161 9.254 -0.777 1.00 95.31 86 CYS A O 1
ATOM 668 N N . SER A 1 87 ? -1.816 8.395 0.489 1.00 96.62 87 SER A N 1
ATOM 669 C CA . SER A 1 87 ? -1.445 9.099 1.710 1.00 96.62 87 SER A CA 1
ATOM 670 C C . SER A 1 87 ? -0.405 8.295 2.486 1.00 96.62 87 SER A C 1
ATOM 672 O O . SER A 1 87 ? -0.424 7.060 2.513 1.00 96.62 87 SER A O 1
ATOM 674 N N . VAL A 1 88 ? 0.510 9.016 3.118 1.00 97.12 88 VAL A N 1
ATOM 675 C CA . VAL A 1 88 ? 1.478 8.497 4.077 1.00 97.12 88 VAL A CA 1
ATOM 676 C C . VAL A 1 88 ? 1.150 9.113 5.426 1.00 97.12 88 VAL A C 1
ATOM 678 O O . VAL A 1 88 ? 0.967 10.325 5.507 1.00 97.12 88 VAL A O 1
ATOM 681 N N . GLU A 1 89 ? 1.107 8.300 6.475 1.00 97.81 89 GLU A N 1
ATOM 682 C CA . GLU A 1 89 ? 0.915 8.758 7.850 1.00 97.81 89 GLU A CA 1
ATOM 683 C C . GLU A 1 89 ? 1.974 8.178 8.783 1.00 97.81 89 GLU A C 1
ATOM 685 O O . GLU A 1 89 ? 2.569 7.132 8.520 1.00 97.81 89 GLU A O 1
ATOM 690 N N . SER A 1 90 ? 2.189 8.836 9.921 1.00 96.62 90 SER A N 1
ATOM 691 C CA . SER A 1 90 ? 3.011 8.248 10.983 1.00 96.62 90 SER A CA 1
ATOM 692 C C . SER A 1 90 ? 2.215 7.235 11.799 1.00 96.62 90 SER A C 1
ATOM 694 O O . SER A 1 90 ? 1.039 7.447 12.104 1.00 96.62 90 SER A O 1
ATOM 696 N N . LEU A 1 91 ? 2.86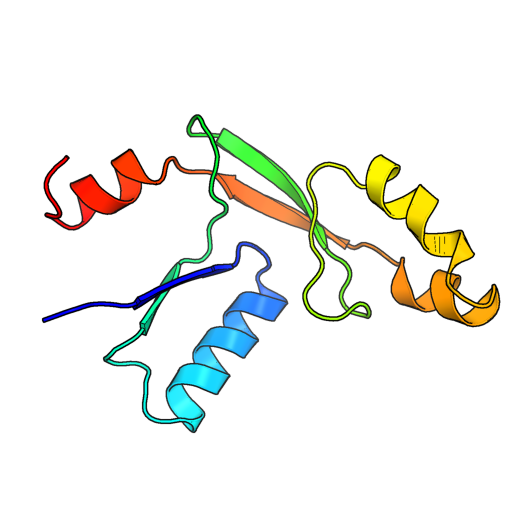9 6.152 12.230 1.00 95.88 91 LEU A N 1
ATOM 697 C CA . LEU A 1 91 ? 2.224 5.154 13.089 1.00 95.88 91 LEU A CA 1
ATOM 698 C C . LEU A 1 91 ? 1.686 5.791 14.382 1.00 95.88 91 LEU A C 1
ATOM 700 O O . LEU A 1 91 ? 0.575 5.486 14.806 1.00 95.88 91 LEU A O 1
ATOM 704 N N . SER A 1 92 ? 2.432 6.731 14.971 1.00 95.19 92 SER A N 1
ATOM 705 C CA . SER A 1 92 ? 2.013 7.441 16.185 1.00 95.19 92 SER A CA 1
ATOM 706 C C . SER A 1 92 ? 0.760 8.295 15.970 1.00 95.19 92 SER A C 1
ATOM 708 O O . SER A 1 92 ? -0.092 8.374 16.854 1.00 95.19 92 SER A O 1
ATOM 710 N N . PHE A 1 93 ? 0.605 8.921 14.800 1.00 95.12 93 PHE A N 1
ATOM 711 C CA . PHE A 1 93 ? -0.625 9.624 14.443 1.00 95.12 93 PHE A CA 1
ATOM 712 C C . PHE A 1 93 ? -1.811 8.659 14.343 1.00 95.12 93 PHE A C 1
ATOM 714 O O . PHE A 1 93 ? -2.835 8.889 14.988 1.00 95.12 93 PHE A O 1
ATOM 721 N N . VAL A 1 94 ? -1.651 7.552 13.611 1.00 95.31 94 VAL A N 1
ATOM 722 C CA . VAL A 1 94 ? -2.719 6.560 13.429 1.00 95.31 94 VAL A CA 1
ATOM 723 C C . VAL A 1 94 ? -3.169 5.976 14.772 1.00 95.31 94 VAL A C 1
ATOM 725 O O . VAL A 1 94 ? -4.370 5.914 15.036 1.00 95.31 94 VAL A O 1
ATOM 728 N N . LEU A 1 95 ? -2.231 5.605 15.648 1.00 93.81 95 LEU A N 1
ATOM 729 C CA . LEU A 1 95 ? -2.537 5.072 16.978 1.00 93.81 95 LEU A CA 1
ATOM 730 C C . LEU A 1 95 ? -3.321 6.080 17.833 1.00 93.81 95 LEU A C 1
ATOM 732 O O . LEU A 1 95 ? -4.388 5.739 18.351 1.00 93.81 95 LEU A O 1
ATOM 736 N N . ARG A 1 96 ? -2.870 7.342 17.893 1.00 93.19 96 ARG A N 1
ATOM 737 C CA . ARG A 1 96 ? -3.569 8.410 18.629 1.00 93.19 96 ARG A CA 1
ATOM 738 C C . ARG A 1 96 ? -4.975 8.669 18.101 1.00 93.19 96 ARG A C 1
ATOM 740 O O . ARG A 1 96 ? -5.903 8.801 18.892 1.00 93.19 96 ARG A O 1
ATOM 747 N N . SER A 1 97 ? -5.151 8.696 16.778 1.00 91.81 97 SER A N 1
ATOM 748 C CA . SER A 1 97 ? -6.465 8.911 16.146 1.00 91.81 97 SER A CA 1
ATOM 749 C C . SER A 1 97 ? -7.495 7.829 16.502 1.00 91.81 97 SER A C 1
ATOM 751 O O . SER A 1 97 ? -8.696 8.039 16.358 1.00 91.81 97 SER A O 1
ATOM 753 N N . ARG A 1 98 ? -7.024 6.679 16.998 1.00 89.19 98 ARG A N 1
ATOM 754 C CA . ARG A 1 98 ? -7.828 5.514 17.383 1.00 89.19 98 ARG A CA 1
ATOM 755 C C . ARG A 1 98 ? -7.913 5.293 18.889 1.00 89.19 98 ARG A C 1
ATOM 757 O O . ARG A 1 98 ? -8.393 4.253 19.326 1.00 89.19 98 ARG A O 1
ATOM 764 N N . GLY A 1 99 ? -7.463 6.261 19.686 1.00 86.69 99 GLY A N 1
ATOM 765 C CA . GLY A 1 99 ? -7.525 6.177 21.144 1.00 86.69 99 GLY A CA 1
ATOM 766 C C . GLY A 1 99 ? -6.508 5.214 21.755 1.00 86.69 99 GLY A C 1
ATOM 767 O O . GLY A 1 99 ? -6.630 4.869 22.929 1.00 86.69 99 GLY A O 1
ATOM 768 N N . HIS A 1 100 ? -5.493 4.792 20.996 1.00 79.38 100 HIS A N 1
ATOM 769 C CA . HIS A 1 100 ? -4.316 4.164 21.581 1.00 79.38 100 HIS A CA 1
ATOM 770 C C . HIS A 1 100 ? -3.402 5.273 22.119 1.00 79.38 100 HIS A C 1
ATOM 772 O O . HIS A 1 100 ? -3.150 6.270 21.436 1.00 79.38 100 HIS A O 1
ATOM 778 N N . GLY A 1 101 ? -2.963 5.126 23.374 1.00 69.19 101 GLY A N 1
ATOM 779 C CA . GLY A 1 101 ? -2.008 6.042 24.000 1.00 69.19 101 GLY A CA 1
ATOM 780 C C . GLY A 1 101 ? -0.666 6.092 23.253 1.00 69.19 101 GLY A C 1
ATOM 781 O O . GLY A 1 101 ? -0.454 5.297 22.335 1.00 69.19 101 GLY A O 1
ATOM 782 N N . PRO A 1 102 ? 0.212 7.045 23.610 1.00 58.09 102 PRO A N 1
ATOM 783 C CA . PRO A 1 102 ? 1.553 7.134 23.039 1.00 58.09 102 PRO A CA 1
ATOM 784 C C . PRO A 1 102 ? 2.386 5.870 23.284 1.00 58.09 102 PRO A C 1
ATOM 786 O O . PRO A 1 102 ? 2.201 5.228 24.344 1.00 58.09 102 PRO A O 1
#

Radius of gyration: 15.87 Å; chains: 1; bounding box: 34×29×44 Å

Secondary structure (DSSP, 8-state):
---EEEE---HHHHHHHHHHHHHTT-TTTEEEESSEE-SS-EEEEEEE-TTSTT-EES-HHHHHHGGGGS-HHHHHHHT--EEEEEEEE-HHHHHHHTT---

Sequence (102 aa):
CSQIMSFEPAPLSFSLLERNLCDQGVAERVVALPLALGQAACAATLSYYPHMPGNSTLYPEEKLADRLAFRADRWEKMFKAVPVHCSVESLSFVLRSRGHGP